Protein AF-A0AAZ3PCU3-F1 (afdb_monomer_lite)

Secondary structure (DSSP, 8-state):
-------------S-HHHHHHIIIIIS----------SSTT--------

Radius of gyration: 13.55 Å; chains: 1; bounding box: 28×36×26 Å

Foldseek 3Di:
DDDDDDDDDDDDDDDPVVVVCCCCVVVVDDDDDDDDDPPPPPDDDPDDD

InterPro domains:
  IPR004360 Glyoxalase/fosfomycin resistance/dioxygenase domain [PF00903] (6-36)
  IPR029068 Glyoxalase/Bleomycin resistance protein/Dihydroxybiphenyl dioxygenase [G3DSA:3.10.180.10] (1-49)
  IPR029068 Glyoxalase/Bleomycin resistance protein/Dihydroxybiphenyl dioxygenase [SSF54593] (2-45)
  IPR037523 Vicinal oxygen chelate (VOC), core domain [PS51819] (5-49)
  IPR043193 Glyoxalase domain-containing protein 4 [PTHR46466] (1-48)

Structure (mmCIF, N/CA/C/O backbone):
data_AF-A0AAZ3PCU3-F1
#
_entry.id   AF-A0AAZ3PCU3-F1
#
loop_
_atom_site.group_PDB
_atom_site.id
_atom_site.type_symbol
_atom_site.label_atom_id
_atom_site.label_alt_id
_atom_site.label_comp_id
_atom_site.label_asym_id
_atom_site.label_entity_id
_atom_site.label_seq_id
_atom_site.pdbx_PDB_ins_code
_atom_site.Cartn_x
_atom_site.Cartn_y
_atom_site.Cartn_z
_atom_site.occupancy
_atom_site.B_iso_or_equiv
_atom_site.auth_seq_id
_atom_site.auth_comp_id
_atom_site.auth_asym_id
_atom_site.auth_atom_id
_atom_site.pdbx_PDB_model_num
ATOM 1 N N . LEU A 1 1 ? 7.186 -30.863 14.964 1.00 56.94 1 LEU A N 1
ATOM 2 C CA . LEU A 1 1 ? 6.507 -30.857 13.649 1.00 56.94 1 LEU A CA 1
ATOM 3 C C . LEU A 1 1 ? 6.611 -29.439 13.093 1.00 56.94 1 LEU A C 1
ATOM 5 O O . LEU A 1 1 ? 6.091 -28.537 13.736 1.00 56.94 1 LEU A O 1
ATOM 9 N N . ALA A 1 2 ? 7.330 -29.205 11.994 1.00 71.12 2 ALA A N 1
ATOM 10 C CA . ALA A 1 2 ? 7.339 -27.878 11.375 1.00 71.12 2 ALA A CA 1
ATOM 11 C C . ALA A 1 2 ? 6.008 -27.681 10.636 1.00 71.12 2 ALA A C 1
ATOM 13 O O . ALA A 1 2 ? 5.758 -28.329 9.618 1.00 71.12 2 ALA A O 1
ATOM 14 N N . LEU A 1 3 ? 5.131 -26.841 11.184 1.00 74.31 3 LEU A N 1
ATOM 15 C CA . LEU A 1 3 ? 3.905 -26.420 10.514 1.00 74.31 3 LEU A CA 1
ATOM 16 C C . LEU A 1 3 ? 4.289 -25.489 9.362 1.00 74.31 3 LEU A C 1
ATOM 18 O O . LEU A 1 3 ? 4.802 -24.397 9.586 1.00 74.31 3 LEU A O 1
ATOM 22 N N . ARG A 1 4 ? 4.069 -25.941 8.125 1.00 81.31 4 ARG A N 1
ATOM 23 C CA . ARG A 1 4 ? 4.219 -25.096 6.936 1.00 81.31 4 ARG A CA 1
ATOM 24 C C . ARG A 1 4 ? 2.998 -24.186 6.836 1.00 81.31 4 ARG A C 1
ATOM 26 O O . ARG A 1 4 ? 1.878 -24.685 6.760 1.00 81.31 4 ARG A O 1
ATOM 33 N N . SER A 1 5 ? 3.211 -22.875 6.820 1.00 82.25 5 SER A N 1
ATOM 34 C CA . SER A 1 5 ? 2.167 -21.867 6.625 1.00 82.25 5 SER A CA 1
ATOM 35 C C . SER A 1 5 ? 2.492 -20.976 5.425 1.00 82.25 5 SER A C 1
ATOM 37 O O . SER A 1 5 ? 3.654 -20.788 5.061 1.00 82.25 5 SER A O 1
ATOM 39 N N . VAL A 1 6 ? 1.456 -20.444 4.773 1.00 85.75 6 VAL A N 1
ATOM 40 C CA . VAL A 1 6 ? 1.617 -19.457 3.695 1.00 85.75 6 VAL A CA 1
ATOM 41 C C . VAL A 1 6 ? 1.935 -18.104 4.323 1.00 85.75 6 VAL A C 1
ATOM 43 O O . VAL A 1 6 ? 1.194 -17.641 5.186 1.00 85.75 6 VAL A O 1
ATOM 46 N N . LEU A 1 7 ? 3.030 -17.472 3.889 1.00 86.31 7 LEU A N 1
ATOM 47 C CA . LEU A 1 7 ? 3.501 -16.215 4.477 1.00 86.31 7 LEU A CA 1
ATOM 48 C C . LEU A 1 7 ? 2.942 -14.973 3.770 1.00 86.31 7 LEU A C 1
ATOM 50 O O . LEU A 1 7 ? 2.478 -14.054 4.434 1.00 86.31 7 LEU A O 1
ATOM 54 N N . HIS A 1 8 ? 3.029 -14.902 2.439 1.00 88.00 8 HIS A N 1
ATOM 55 C CA . HIS A 1 8 ? 2.557 -13.757 1.648 1.00 88.00 8 HIS A CA 1
ATOM 56 C C . HIS A 1 8 ? 2.480 -14.100 0.153 1.00 88.00 8 HIS A C 1
ATOM 58 O O . HIS A 1 8 ? 3.046 -15.096 -0.298 1.00 88.00 8 HIS A O 1
ATOM 64 N N . PHE A 1 9 ? 1.819 -13.227 -0.609 1.00 88.00 9 PHE A N 1
ATOM 65 C CA . PHE A 1 9 ? 1.763 -13.247 -2.071 1.00 88.00 9 PHE A CA 1
ATOM 66 C C . PHE A 1 9 ? 2.498 -12.034 -2.649 1.00 88.00 9 PHE A C 1
ATOM 68 O O . PHE A 1 9 ? 2.515 -10.965 -2.037 1.00 88.00 9 PHE A O 1
ATOM 75 N N . VAL A 1 10 ? 3.096 -12.194 -3.831 1.00 87.81 10 VAL A N 1
ATOM 76 C CA . VAL A 1 10 ? 3.792 -11.118 -4.549 1.00 87.81 10 VAL A CA 1
ATOM 77 C C . VAL A 1 10 ? 2.983 -10.750 -5.786 1.00 87.81 10 VAL A C 1
ATOM 79 O O . VAL A 1 10 ? 2.735 -11.599 -6.640 1.00 87.81 10 VAL A O 1
ATOM 82 N N . PHE A 1 11 ? 2.593 -9.480 -5.890 1.00 88.81 11 PHE A N 1
ATOM 83 C CA . PHE A 1 11 ? 1.834 -8.953 -7.021 1.00 88.81 11 PHE A CA 1
ATOM 84 C C . PHE A 1 11 ? 2.693 -8.002 -7.848 1.00 88.81 11 PHE A C 1
ATOM 86 O O . PHE A 1 11 ? 3.363 -7.122 -7.306 1.00 88.81 11 PHE A O 1
ATOM 93 N N . LYS A 1 12 ? 2.637 -8.146 -9.175 1.00 88.75 12 LYS A N 1
ATOM 94 C CA . LYS A 1 12 ? 3.139 -7.124 -10.094 1.00 88.75 12 LYS A CA 1
ATOM 95 C C . LYS A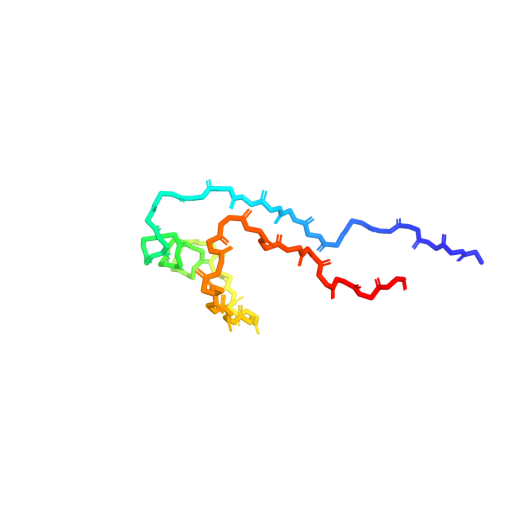 1 12 ? 2.046 -6.076 -10.270 1.00 88.75 12 LYS A C 1
ATOM 97 O O . LYS A 1 12 ? 0.945 -6.404 -10.700 1.00 88.75 12 LYS A O 1
ATOM 102 N N . VAL A 1 13 ? 2.356 -4.831 -9.938 1.00 91.19 13 VAL A N 1
ATOM 103 C CA . VAL A 1 13 ? 1.405 -3.715 -9.977 1.00 91.19 13 VAL A CA 1
ATOM 104 C C . VAL A 1 13 ? 1.886 -2.650 -10.955 1.00 91.19 13 VAL A C 1
ATOM 106 O O . VAL A 1 13 ? 3.087 -2.517 -11.180 1.00 91.19 13 VAL A O 1
ATOM 109 N N . GLY A 1 14 ? 0.949 -1.928 -11.572 1.00 91.50 14 GLY A N 1
ATOM 110 C CA . GLY A 1 14 ? 1.272 -0.855 -12.517 1.00 91.50 14 GLY A CA 1
ATOM 111 C C . GLY A 1 14 ? 1.645 0.453 -11.817 1.00 91.50 14 GLY A C 1
ATOM 112 O O . GLY A 1 14 ? 2.705 1.008 -12.074 1.00 91.50 14 GLY A O 1
ATOM 113 N N 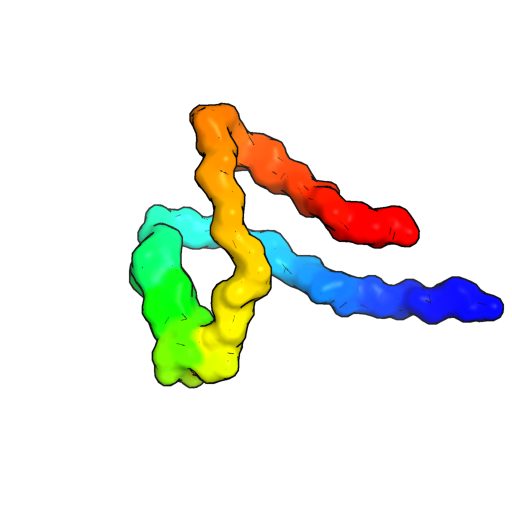. ASP A 1 15 ? 0.780 0.921 -10.913 1.00 93.00 15 ASP A N 1
ATOM 114 C CA . ASP A 1 15 ? 0.944 2.169 -10.158 1.00 93.00 15 ASP A CA 1
ATOM 115 C C . ASP A 1 15 ? 1.000 1.843 -8.660 1.00 93.00 15 ASP A C 1
ATOM 117 O O . ASP A 1 15 ? 0.007 1.407 -8.064 1.00 93.00 15 ASP A O 1
ATOM 121 N N . SER A 1 16 ? 2.178 2.004 -8.055 1.00 90.19 16 SER A N 1
ATOM 122 C CA . SER A 1 16 ? 2.404 1.679 -6.645 1.00 90.19 16 SER A CA 1
ATOM 123 C C . SER A 1 16 ? 1.588 2.572 -5.712 1.00 90.19 16 SER A C 1
ATOM 125 O O . SER A 1 16 ? 1.002 2.061 -4.761 1.00 90.19 16 SER A O 1
ATOM 127 N N . SER A 1 17 ? 1.469 3.867 -6.008 1.00 93.38 17 SER A N 1
ATOM 128 C CA . SER A 1 17 ? 0.740 4.834 -5.182 1.00 93.38 17 SER A CA 1
ATOM 129 C C . SER A 1 17 ? -0.742 4.488 -5.100 1.00 93.38 17 SER A C 1
ATOM 131 O O . SER A 1 17 ? -1.287 4.371 -4.003 1.00 93.38 17 SER A O 1
ATOM 133 N N . LYS A 1 18 ? -1.384 4.225 -6.246 1.00 96.75 18 LYS A N 1
ATOM 134 C CA . LYS A 1 18 ? -2.798 3.805 -6.271 1.00 96.75 18 LYS A CA 1
ATOM 135 C C . LYS A 1 18 ? -3.013 2.482 -5.548 1.00 96.75 18 LYS A C 1
ATOM 137 O O . LYS A 1 18 ? -4.009 2.312 -4.847 1.00 96.75 18 LYS A O 1
ATOM 142 N N . THR A 1 19 ? -2.072 1.554 -5.699 1.00 96.19 19 THR A N 1
ATOM 143 C CA . THR A 1 19 ? -2.15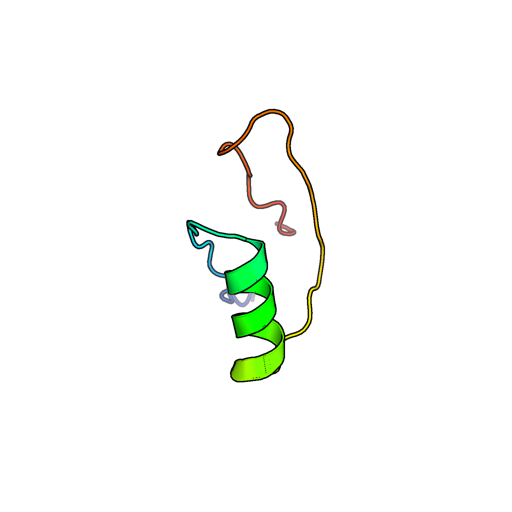0 0.242 -5.052 1.00 96.19 19 THR A CA 1
ATOM 144 C C . THR A 1 19 ? -2.027 0.370 -3.529 1.00 96.19 19 THR A C 1
ATOM 146 O O . THR A 1 19 ? -2.784 -0.261 -2.795 1.00 96.19 19 THR A O 1
ATOM 149 N N . VAL A 1 20 ? -1.128 1.225 -3.036 1.00 95.56 20 VAL A N 1
ATOM 150 C CA . VAL A 1 20 ? -0.983 1.502 -1.600 1.0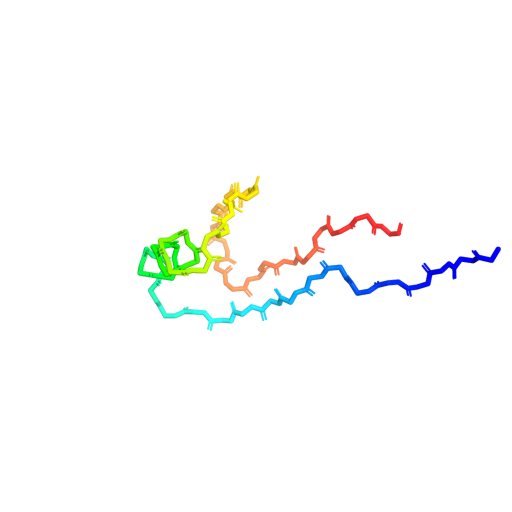0 95.56 20 VAL A CA 1
ATOM 151 C C . VAL A 1 20 ? -2.260 2.120 -1.028 1.00 95.56 20 VAL A C 1
ATOM 153 O O . VAL A 1 20 ? -2.728 1.667 0.016 1.00 95.56 20 VAL A O 1
ATOM 156 N N . THR A 1 21 ? -2.864 3.091 -1.722 1.00 97.12 21 THR A N 1
ATOM 157 C CA . THR A 1 21 ? -4.164 3.666 -1.337 1.00 97.12 21 THR A CA 1
ATOM 158 C C . THR A 1 21 ? -5.250 2.596 -1.275 1.00 97.12 21 THR A C 1
ATOM 160 O O . THR A 1 21 ? -5.979 2.538 -0.294 1.00 97.12 21 THR A O 1
ATOM 163 N N . PHE A 1 22 ? -5.337 1.706 -2.267 1.00 97.19 22 PHE A N 1
ATOM 164 C CA . PHE A 1 22 ? -6.314 0.615 -2.264 1.00 97.19 22 PHE A CA 1
ATOM 165 C C . PHE A 1 22 ? -6.129 -0.330 -1.068 1.00 97.19 22 PHE A C 1
ATOM 167 O O . PHE A 1 22 ? -7.088 -0.605 -0.345 1.00 97.19 22 PHE A O 1
ATOM 174 N N . TYR A 1 23 ? -4.899 -0.790 -0.814 1.00 97.25 23 TYR A N 1
ATOM 175 C CA . TYR A 1 23 ? -4.625 -1.668 0.325 1.00 97.25 23 TYR A CA 1
ATOM 176 C C . TYR A 1 23 ? -4.952 -0.994 1.661 1.00 97.25 23 TYR A C 1
ATOM 178 O O . TYR A 1 23 ? -5.534 -1.640 2.527 1.00 97.25 23 TYR A O 1
ATOM 186 N N . ARG A 1 24 ? -4.629 0.292 1.822 1.00 97.06 24 ARG A N 1
ATOM 187 C CA . ARG A 1 24 ? -4.868 1.033 3.066 1.00 97.06 24 ARG A CA 1
ATOM 188 C C . ARG A 1 24 ? -6.337 1.399 3.268 1.00 97.06 24 ARG A C 1
ATOM 190 O O . ARG A 1 24 ? -6.903 1.085 4.308 1.00 97.06 24 ARG A O 1
ATOM 197 N N . ASP A 1 25 ? -6.944 2.058 2.287 1.00 97.81 25 ASP A N 1
ATOM 198 C CA . ASP A 1 25 ? -8.231 2.742 2.461 1.00 97.81 25 ASP A CA 1
ATOM 199 C C . ASP A 1 25 ? -9.424 1.838 2.142 1.00 97.81 25 ASP A C 1
ATOM 201 O O . ASP A 1 25 ? -10.493 2.012 2.719 1.00 97.81 25 ASP A O 1
ATOM 205 N N . VAL A 1 26 ? -9.251 0.861 1.244 1.00 97.81 26 VAL A N 1
ATOM 206 C CA . VAL A 1 26 ? -10.330 -0.062 0.854 1.00 97.81 26 VAL A CA 1
ATOM 207 C C . VAL A 1 26 ? -10.228 -1.377 1.616 1.00 97.81 26 VAL A C 1
ATOM 209 O O . VAL A 1 26 ? -11.222 -1.853 2.156 1.00 97.81 26 VAL A O 1
ATOM 212 N N . LEU A 1 27 ? -9.033 -1.970 1.674 1.00 97.25 27 LEU A N 1
ATOM 213 C CA . LEU A 1 27 ? -8.825 -3.253 2.353 1.00 97.25 27 LEU A CA 1
ATOM 214 C C . LEU A 1 27 ? -8.468 -3.112 3.840 1.00 97.25 27 LEU A C 1
ATOM 216 O O . LEU A 1 27 ? -8.415 -4.123 4.538 1.00 97.25 27 LEU A O 1
ATOM 220 N N . GLY A 1 28 ? -8.218 -1.893 4.330 1.00 97.25 28 GLY A N 1
ATOM 221 C CA . GLY A 1 28 ? -7.875 -1.651 5.734 1.00 97.25 28 GLY A CA 1
ATOM 222 C C . GLY A 1 28 ? -6.530 -2.251 6.158 1.00 97.25 28 GLY A C 1
ATOM 223 O O . GLY A 1 28 ? -6.328 -2.539 7.336 1.00 97.25 28 GLY A O 1
ATOM 224 N N . MET A 1 29 ? -5.622 -2.502 5.212 1.00 97.62 29 MET A N 1
ATOM 225 C CA . MET A 1 29 ? -4.309 -3.090 5.475 1.00 97.62 29 MET A CA 1
ATOM 226 C C . MET A 1 29 ? -3.274 -2.037 5.880 1.00 97.62 29 MET A C 1
ATOM 228 O O . MET A 1 29 ? -3.346 -0.867 5.506 1.00 97.62 29 MET A O 1
ATOM 232 N N . THR A 1 30 ? -2.234 -2.489 6.580 1.00 95.50 30 THR A N 1
ATOM 233 C CA . THR A 1 30 ? -1.124 -1.636 7.023 1.00 95.50 30 THR A CA 1
ATOM 234 C C . THR A 1 30 ? 0.137 -1.915 6.214 1.00 95.50 30 THR A C 1
ATOM 236 O O . THR A 1 30 ? 0.495 -3.065 5.958 1.00 95.50 30 THR A O 1
ATOM 239 N N . ILE A 1 31 ? 0.857 -0.855 5.847 1.00 92.56 31 ILE A N 1
ATOM 240 C CA . ILE A 1 31 ? 2.167 -0.974 5.202 1.00 92.56 31 ILE A CA 1
ATOM 241 C C . ILE A 1 31 ? 3.172 -1.502 6.230 1.00 92.56 31 ILE A C 1
ATOM 243 O O . ILE A 1 31 ? 3.443 -0.842 7.229 1.00 92.56 31 ILE A O 1
ATOM 247 N N . LEU A 1 32 ? 3.743 -2.682 5.975 1.00 91.75 32 LEU A N 1
ATOM 248 C CA . LEU A 1 32 ? 4.720 -3.288 6.884 1.00 91.75 32 LEU A CA 1
ATOM 249 C C . LEU A 1 32 ? 6.145 -2.776 6.642 1.00 91.75 32 LEU A C 1
ATOM 251 O O . LEU A 1 32 ? 6.863 -2.481 7.592 1.00 91.75 32 LEU A O 1
ATOM 255 N N . ARG A 1 33 ? 6.587 -2.723 5.378 1.00 88.75 33 ARG A N 1
ATOM 256 C CA . ARG A 1 33 ? 7.932 -2.273 4.973 1.00 88.75 33 ARG A CA 1
ATOM 257 C C . ARG A 1 33 ? 7.877 -1.689 3.563 1.00 88.75 33 ARG A C 1
ATOM 259 O O . ARG A 1 33 ? 7.228 -2.269 2.697 1.00 88.75 33 ARG A O 1
ATOM 266 N N . HIS A 1 34 ? 8.603 -0.599 3.328 1.00 88.69 34 HIS A N 1
ATOM 267 C CA . HIS A 1 34 ? 8.832 -0.038 1.996 1.00 88.69 34 HIS A CA 1
ATOM 268 C C . HIS A 1 34 ? 10.315 -0.164 1.652 1.00 88.69 34 HIS A C 1
ATOM 270 O O . HIS A 1 34 ? 11.172 0.156 2.476 1.00 88.69 34 HIS A O 1
ATOM 276 N N . LYS A 1 35 ? 10.621 -0.667 0.456 1.00 85.00 35 LYS A N 1
ATOM 277 C CA . LYS A 1 35 ? 11.992 -0.771 -0.034 1.00 85.00 35 LYS A CA 1
ATOM 278 C C . LYS A 1 35 ? 12.028 -0.419 -1.512 1.00 85.00 35 LYS A C 1
ATOM 280 O O . LYS A 1 35 ? 11.456 -1.141 -2.323 1.00 85.00 35 LYS A O 1
ATOM 285 N N . GLU A 1 36 ? 12.763 0.633 -1.838 1.00 82.88 36 GLU A N 1
ATOM 286 C CA . GLU A 1 36 ? 13.139 0.939 -3.213 1.00 82.88 36 GLU A CA 1
ATOM 287 C C . GLU A 1 36 ? 14.358 0.094 -3.601 1.00 82.88 36 GLU A C 1
ATOM 289 O O . GLU A 1 36 ? 15.260 -0.161 -2.797 1.00 82.88 36 GLU A O 1
ATOM 294 N N . LEU A 1 37 ? 14.340 -0.428 -4.821 1.00 77.19 37 LEU A N 1
ATOM 295 C CA . LEU A 1 37 ? 15.406 -1.241 -5.391 1.00 77.19 37 LEU A CA 1
ATOM 296 C C . LEU A 1 37 ? 15.851 -0.541 -6.669 1.00 77.19 37 LEU A C 1
ATOM 298 O O . LEU A 1 37 ? 15.039 -0.366 -7.573 1.00 77.19 37 LEU A O 1
ATOM 302 N N . GLU A 1 38 ? 17.125 -0.159 -6.744 1.00 75.50 38 GLU A N 1
ATOM 303 C CA . GLU A 1 38 ? 17.678 0.493 -7.939 1.00 75.50 38 GLU A CA 1
ATOM 304 C C . GLU A 1 38 ? 17.613 -0.433 -9.161 1.00 75.50 38 GLU A C 1
ATOM 306 O O . GLU A 1 38 ? 17.260 -0.021 -10.262 1.00 75.50 38 GLU A O 1
ATOM 311 N N . GLU A 1 39 ? 17.848 -1.730 -8.951 1.00 69.44 39 GLU A N 1
ATOM 312 C CA . GLU A 1 39 ? 17.702 -2.768 -9.971 1.00 69.44 39 GLU A CA 1
ATOM 313 C C . GLU A 1 39 ? 16.253 -3.279 -10.086 1.00 69.44 39 GLU A C 1
ATOM 315 O O . GLU A 1 39 ? 15.998 -4.468 -9.904 1.00 69.44 39 GLU A O 1
ATOM 320 N N . GLY A 1 40 ? 15.298 -2.393 -10.381 1.00 65.69 40 GLY A N 1
ATOM 321 C CA . GLY A 1 40 ? 13.901 -2.693 -10.743 1.00 65.69 40 GLY A CA 1
ATOM 322 C C . GLY A 1 40 ? 13.323 -4.058 -10.307 1.00 65.69 40 GLY A C 1
ATOM 323 O O . GLY A 1 40 ? 13.307 -4.419 -9.133 1.00 65.69 40 GLY A O 1
ATOM 324 N N . CYS A 1 41 ? 12.788 -4.833 -11.257 1.00 64.31 41 CYS A N 1
ATOM 325 C CA . CYS A 1 41 ? 11.973 -6.042 -11.034 1.00 64.31 41 CYS A CA 1
ATOM 326 C C . CYS A 1 41 ? 12.739 -7.276 -10.478 1.00 64.31 41 CYS A C 1
ATOM 328 O O . CYS A 1 41 ? 12.309 -8.409 -10.692 1.00 64.31 41 CYS A O 1
ATOM 330 N N . LYS A 1 42 ? 13.867 -7.091 -9.778 1.00 67.56 42 LYS A N 1
ATOM 331 C CA . LYS A 1 42 ? 14.646 -8.158 -9.116 1.00 67.56 42 LYS A CA 1
ATOM 332 C C . LYS A 1 42 ? 14.373 -8.268 -7.609 1.00 67.56 42 LYS A C 1
ATOM 334 O O . LYS A 1 42 ? 15.212 -8.751 -6.8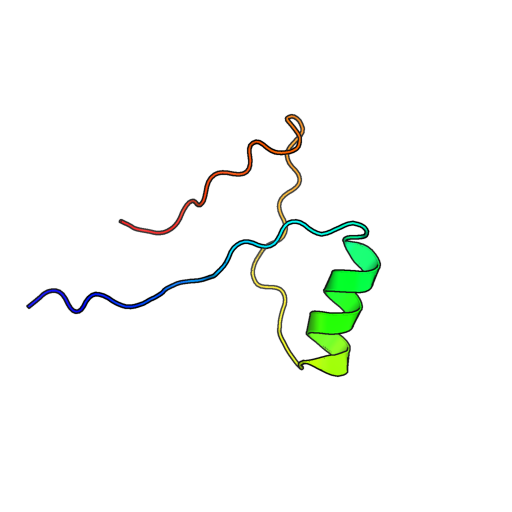50 1.00 67.56 42 LYS A O 1
ATOM 339 N N . ALA A 1 43 ? 13.216 -7.804 -7.141 1.00 69.31 43 ALA A N 1
ATOM 340 C CA . ALA A 1 43 ? 12.844 -7.923 -5.736 1.00 69.31 43 ALA A CA 1
ATOM 341 C C . ALA A 1 43 ? 12.713 -9.403 -5.327 1.00 69.31 43 ALA A C 1
ATOM 343 O O . ALA A 1 43 ? 11.727 -10.060 -5.650 1.00 69.31 43 ALA A O 1
ATOM 344 N N . THR A 1 44 ? 13.694 -9.931 -4.595 1.00 68.88 44 THR A N 1
ATOM 345 C CA . THR A 1 44 ? 13.604 -11.273 -4.003 1.00 68.88 44 THR A CA 1
ATOM 346 C C . THR A 1 44 ? 12.926 -11.203 -2.639 1.00 68.88 44 THR A C 1
ATOM 348 O O . THR A 1 44 ? 13.256 -10.347 -1.810 1.00 68.88 44 THR A O 1
ATOM 351 N N . CYS A 1 45 ? 12.006 -12.134 -2.377 1.00 64.94 45 CYS A N 1
ATOM 352 C CA . CYS A 1 45 ? 11.449 -12.329 -1.045 1.00 64.94 45 CYS A CA 1
ATOM 353 C C . CYS A 1 45 ? 12.572 -12.640 -0.039 1.00 64.94 45 CYS A C 1
ATOM 355 O O . CYS A 1 45 ? 13.317 -13.602 -0.212 1.00 64.94 45 CYS A O 1
ATOM 357 N N . LYS A 1 46 ? 12.677 -11.833 1.024 1.00 65.06 46 LYS A N 1
ATOM 358 C CA . LYS A 1 46 ? 13.604 -12.039 2.151 1.00 65.06 46 LYS A CA 1
ATOM 359 C C . LYS A 1 46 ? 12.872 -12.543 3.400 1.00 65.06 46 LYS A C 1
ATOM 361 O O . LYS A 1 46 ? 13.051 -11.991 4.486 1.00 65.06 46 LYS A O 1
ATOM 366 N N . GLY A 1 47 ? 11.964 -13.502 3.236 1.00 60.09 47 GLY A N 1
ATOM 367 C CA . GLY A 1 47 ? 11.315 -14.151 4.376 1.00 60.09 47 GLY A CA 1
ATOM 368 C C . GLY A 1 47 ? 12.342 -14.895 5.242 1.00 60.09 47 GLY A C 1
ATOM 369 O O . GLY A 1 47 ? 13.380 -15.300 4.713 1.00 60.09 47 GLY A O 1
ATOM 370 N N . PRO A 1 48 ? 12.101 -15.058 6.555 1.00 57.56 48 PRO A N 1
ATOM 371 C CA . PRO A 1 48 ? 12.870 -16.020 7.336 1.00 57.56 48 PRO A CA 1
ATOM 372 C C . PRO A 1 48 ? 12.663 -17.422 6.736 1.00 57.56 48 PRO A C 1
ATOM 374 O O . PRO A 1 48 ? 11.540 -17.757 6.353 1.00 57.56 48 PRO A O 1
ATOM 377 N N . LEU A 1 49 ? 13.759 -18.178 6.599 1.00 51.59 49 LEU A N 1
ATOM 378 C CA . LEU A 1 49 ? 13.734 -19.610 6.272 1.00 51.59 49 LEU A CA 1
ATOM 379 C C . LEU A 1 49 ? 12.951 -20.393 7.331 1.00 51.59 49 LEU A C 1
ATOM 381 O O . LEU A 1 49 ? 13.100 -20.051 8.528 1.00 51.59 49 LEU A O 1
#

Organism: Oncorhynchus tshawytscha (NCBI:txid74940)

pLDDT: mean 83.38, std 13.23, range [51.59, 97.81]

Sequence (49 aa):
LALRSVLHFVFKV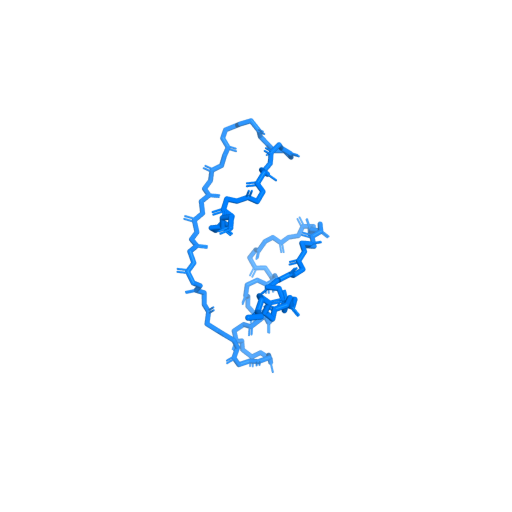GDSSKTVTFYRDVLGMTILRHKELEEGCKATCKGPL